Protein AF-A0A373UBI8-F1 (afdb_monomer)

Sequence (74 aa):
VNAVLNQKYRSMQEKHIAVILKVGDLQEICLEEEEIVILLSNLLDNAIRESEKVLKNTGKAVIHLKLECEDHKL

Nearest PDB structures (foldseek):
  8her-assembly1_B  TM=3.151E-01  e=2.984E-01  Acetivibrio thermocellus DSM 1313
  1kcf-assembly1_A  TM=3.292E-01  e=3.003E+00  Schizosaccharomyces pombe

pLDDT: mean 79.69, std 10.6, range [40.12, 92.56]

Radius of gyration: 14.04 Å; Cα contacts (8 Å, |Δi|>4): 71; chains: 1; bounding box: 28×17×46 Å

Secondary structure (DSSP, 8-state):
-HHHHHHHHHHHHHTT-EEEEEE---TT----HHHHHHHHHHHHHHHHHHHHHHHHHHS--EEEEEE-------

Solvent-accessible surface area (backbone atoms only — not comparable to full-atom values): 4504 Å² total; per-residue (Å²): 101,68,70,59,55,52,53,52,51,51,57,32,54,79,66,67,37,47,74,48,80,45,78,54,68,55,88,81,53,94,60,55,70,66,56,50,42,53,51,54,49,55,54,50,54,52,52,51,59,54,33,54,56,41,24,75,76,67,78,58,31,75,50,82,48,78,48,71,58,78,82,81,83,122

Mean predicted aligned error: 6.93 Å

Structure (mmCIF, N/CA/C/O backbone):
data_AF-A0A373UBI8-F1
#
_entry.id   AF-A0A373UBI8-F1
#
loop_
_atom_site.group_PDB
_atom_site.id
_atom_site.type_symbol
_atom_site.label_atom_id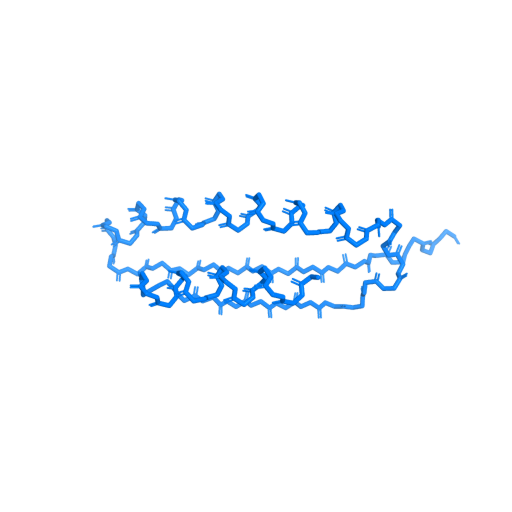
_atom_site.label_alt_id
_atom_site.label_comp_id
_atom_site.label_asym_id
_atom_site.label_entity_id
_atom_site.label_seq_id
_atom_site.pdbx_PDB_ins_code
_atom_site.Cartn_x
_atom_site.Cartn_y
_atom_site.Cartn_z
_atom_site.occupancy
_atom_site.B_iso_or_equiv
_atom_site.auth_seq_id
_atom_site.auth_comp_id
_atom_site.auth_asym_id
_atom_site.auth_atom_id
_atom_site.pdbx_PDB_model_num
ATOM 1 N N . VAL A 1 1 ? 13.983 0.699 -4.564 1.00 59.28 1 VAL A N 1
ATOM 2 C CA . VAL A 1 1 ? 12.559 0.314 -4.316 1.00 59.28 1 VAL A CA 1
ATOM 3 C C . VAL A 1 1 ? 12.337 -0.544 -3.060 1.00 59.28 1 VAL A C 1
ATOM 5 O O . VAL A 1 1 ? 11.531 -0.168 -2.212 1.00 59.28 1 VAL A O 1
ATOM 8 N N . ASN A 1 2 ? 13.043 -1.673 -2.881 1.00 67.25 2 ASN A N 1
ATOM 9 C CA . ASN A 1 2 ? 12.754 -2.653 -1.810 1.00 67.25 2 ASN A CA 1
ATOM 10 C C . ASN A 1 2 ? 12.820 -2.109 -0.373 1.00 67.25 2 ASN A C 1
ATOM 12 O O . ASN A 1 2 ? 12.029 -2.519 0.474 1.00 67.25 2 ASN A O 1
ATOM 16 N N . ALA A 1 3 ? 13.729 -1.175 -0.079 1.00 73.38 3 ALA A N 1
ATOM 17 C CA . ALA A 1 3 ? 13.846 -0.594 1.260 1.00 73.38 3 ALA A CA 1
ATOM 18 C C . ALA A 1 3 ? 12.573 0.163 1.687 1.00 73.38 3 ALA A C 1
ATOM 20 O O . ALA A 1 3 ? 12.140 0.042 2.832 1.00 73.38 3 ALA A O 1
ATOM 21 N N . VAL A 1 4 ? 11.938 0.880 0.754 1.00 72.81 4 VAL A N 1
ATOM 22 C CA . VAL A 1 4 ? 10.725 1.671 1.009 1.00 72.81 4 VAL A CA 1
ATOM 23 C C . VAL A 1 4 ? 9.515 0.764 1.203 1.00 72.81 4 VAL A C 1
ATOM 25 O O . VAL A 1 4 ? 8.784 0.919 2.179 1.00 72.81 4 VAL A O 1
ATOM 28 N N . LEU A 1 5 ? 9.346 -0.244 0.340 1.00 71.38 5 LEU A N 1
ATOM 29 C CA . LEU A 1 5 ? 8.302 -1.260 0.511 1.00 71.38 5 LEU A CA 1
ATOM 30 C C . LEU A 1 5 ? 8.433 -1.975 1.861 1.00 71.38 5 LEU A C 1
ATOM 32 O O . LEU A 1 5 ? 7.449 -2.105 2.587 1.00 71.38 5 LEU A O 1
ATOM 36 N N . ASN A 1 6 ? 9.656 -2.355 2.238 1.00 76.75 6 ASN A N 1
ATOM 37 C CA . ASN A 1 6 ? 9.931 -2.984 3.528 1.00 76.75 6 ASN A CA 1
ATOM 38 C C . ASN A 1 6 ? 9.615 -2.059 4.710 1.00 76.75 6 ASN A C 1
ATOM 40 O O . ASN A 1 6 ? 9.070 -2.515 5.715 1.00 76.75 6 ASN A O 1
ATOM 44 N N . GLN A 1 7 ? 9.927 -0.765 4.608 1.00 81.56 7 GLN A N 1
ATOM 45 C CA . GLN A 1 7 ? 9.598 0.210 5.648 1.00 81.56 7 GLN A CA 1
ATOM 46 C C . GLN A 1 7 ? 8.080 0.366 5.818 1.00 81.56 7 GLN A C 1
ATOM 48 O O . GLN A 1 7 ? 7.576 0.328 6.942 1.00 81.56 7 GLN A O 1
ATOM 53 N N . LYS A 1 8 ? 7.333 0.499 4.714 1.00 79.44 8 LYS A N 1
ATOM 54 C CA . LYS A 1 8 ? 5.867 0.619 4.753 1.00 79.44 8 LYS A CA 1
ATOM 55 C C . LYS A 1 8 ? 5.213 -0.664 5.266 1.00 79.44 8 LYS A C 1
ATOM 57 O O . LYS A 1 8 ? 4.297 -0.589 6.081 1.00 79.44 8 LYS A O 1
ATOM 62 N N . TYR A 1 9 ? 5.718 -1.831 4.859 1.00 78.12 9 TYR A N 1
ATOM 63 C CA . TYR A 1 9 ? 5.253 -3.127 5.356 1.00 78.12 9 TYR A CA 1
ATOM 64 C C . TYR A 1 9 ? 5.382 -3.237 6.879 1.00 78.12 9 TYR A C 1
ATOM 66 O O . TYR A 1 9 ? 4.410 -3.592 7.544 1.00 78.12 9 TYR A O 1
ATOM 74 N N . ARG A 1 10 ? 6.531 -2.847 7.451 1.00 83.56 10 ARG A N 1
ATOM 75 C CA . ARG A 1 10 ? 6.714 -2.814 8.914 1.00 83.56 10 ARG A CA 1
ATOM 76 C C . ARG A 1 10 ? 5.710 -1.890 9.598 1.00 83.56 10 ARG A C 1
ATOM 78 O O . ARG A 1 10 ? 5.077 -2.308 10.559 1.00 83.56 10 ARG A O 1
ATOM 85 N N . SER A 1 11 ? 5.491 -0.688 9.057 1.00 82.88 11 SER A N 1
ATOM 86 C CA . SER A 1 11 ? 4.496 0.242 9.610 1.00 82.88 11 SER A CA 1
ATOM 87 C C . SER A 1 11 ? 3.078 -0.345 9.603 1.00 82.88 11 SER A C 1
ATOM 89 O O . SER A 1 11 ? 2.318 -0.148 10.548 1.00 82.88 11 SER A O 1
ATOM 91 N N . MET A 1 12 ? 2.720 -1.104 8.563 1.00 82.06 12 MET A N 1
ATOM 92 C CA . MET A 1 12 ? 1.433 -1.803 8.482 1.00 82.06 12 MET A CA 1
ATOM 93 C C . MET A 1 12 ? 1.322 -2.936 9.511 1.00 82.06 12 MET A C 1
ATOM 95 O O . MET A 1 12 ? 0.286 -3.056 10.165 1.00 82.06 12 MET A O 1
ATOM 99 N N . GLN A 1 13 ? 2.393 -3.709 9.727 1.00 81.69 13 GLN A N 1
ATOM 100 C CA . GLN A 1 13 ? 2.433 -4.751 10.760 1.00 81.69 13 GLN A CA 1
ATOM 101 C C . GLN A 1 13 ? 2.304 -4.186 12.177 1.00 81.69 13 GLN A C 1
ATOM 103 O O . GLN A 1 13 ? 1.511 -4.702 12.962 1.00 81.69 13 GLN A O 1
ATOM 108 N N . GLU A 1 14 ? 3.033 -3.111 12.489 1.00 84.88 14 GLU A N 1
ATOM 109 C CA . GLU A 1 14 ? 2.96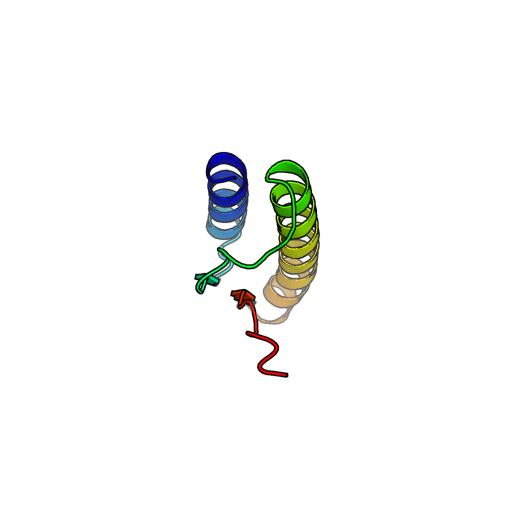1 -2.414 13.783 1.00 84.88 14 GLU A CA 1
ATOM 110 C C . GLU A 1 14 ? 1.541 -1.927 14.096 1.00 84.88 14 GLU A C 1
ATOM 112 O O . GLU A 1 14 ? 1.131 -1.876 15.252 1.00 84.88 14 GLU A O 1
ATOM 117 N N . LYS A 1 15 ? 0.770 -1.603 13.055 1.00 82.62 15 LYS A N 1
ATOM 118 C CA . LYS A 1 15 ? -0.612 -1.123 13.159 1.00 82.62 15 LYS A CA 1
ATOM 119 C C . LYS A 1 15 ? -1.654 -2.233 13.049 1.00 82.62 15 LYS A C 1
ATOM 121 O O . LYS A 1 15 ? -2.843 -1.933 13.004 1.00 82.62 15 LYS A O 1
ATOM 126 N N . HIS A 1 16 ? -1.233 -3.497 12.984 1.00 83.94 16 HIS A N 1
ATOM 127 C CA . HIS A 1 16 ? -2.109 -4.655 12.782 1.00 83.94 16 HIS A CA 1
ATOM 128 C C . HIS A 1 16 ? -2.992 -4.555 11.524 1.00 83.94 16 HIS A C 1
ATOM 130 O O . HIS A 1 16 ? -4.095 -5.101 11.473 1.00 83.94 16 HIS A O 1
ATOM 136 N N . ILE A 1 17 ? -2.499 -3.869 10.490 1.00 82.19 17 ILE A N 1
ATOM 137 C CA . ILE A 1 17 ? -3.157 -3.772 9.188 1.00 82.19 17 ILE A CA 1
ATOM 138 C C . ILE A 1 17 ? -2.658 -4.932 8.329 1.00 82.19 17 ILE A C 1
ATOM 140 O O . ILE A 1 17 ? -1.460 -5.060 8.068 1.00 82.19 17 ILE A O 1
ATOM 144 N N . ALA A 1 18 ? -3.577 -5.786 7.879 1.00 81.56 18 ALA A N 1
ATOM 145 C CA . ALA A 1 18 ? -3.230 -6.871 6.972 1.00 81.56 18 ALA A CA 1
ATOM 146 C C . ALA A 1 18 ? -3.013 -6.325 5.555 1.00 81.56 18 ALA A C 1
ATOM 148 O O . ALA A 1 18 ? -3.790 -5.503 5.067 1.00 81.56 18 ALA A O 1
ATOM 149 N N . VAL A 1 19 ? -1.970 -6.809 4.883 1.00 79.38 19 VAL A N 1
ATOM 150 C CA . VAL A 1 19 ? -1.588 -6.350 3.544 1.00 79.38 19 VAL A CA 1
ATOM 151 C C . VAL A 1 19 ? -1.446 -7.543 2.626 1.00 79.38 19 VAL A C 1
ATOM 153 O O . VAL A 1 19 ? -0.723 -8.489 2.937 1.00 79.38 19 VAL A O 1
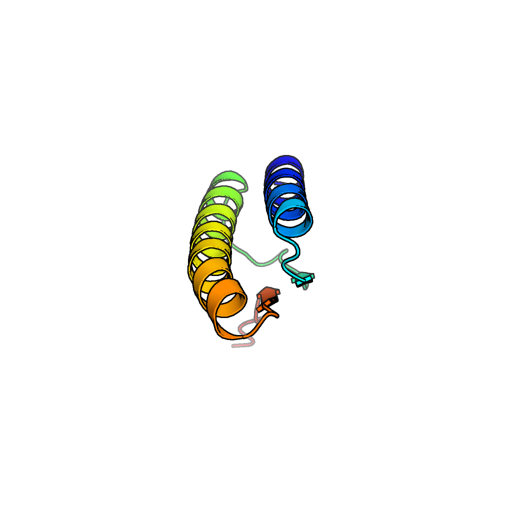ATOM 156 N N . ILE A 1 20 ? -2.095 -7.461 1.470 1.00 81.25 20 ILE A N 1
ATOM 157 C CA . ILE A 1 20 ? -1.845 -8.352 0.343 1.00 81.25 20 ILE A CA 1
ATOM 158 C C . ILE A 1 20 ? -1.273 -7.492 -0.779 1.00 81.25 20 ILE A C 1
ATOM 160 O O . ILE A 1 20 ? -1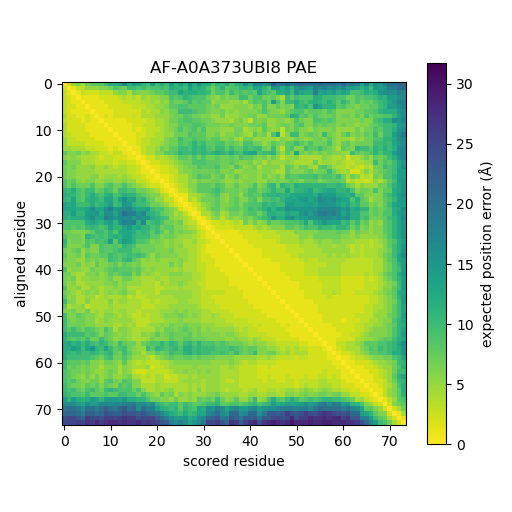.976 -6.655 -1.347 1.00 81.25 20 ILE A O 1
ATOM 164 N N . LEU A 1 21 ? 0.011 -7.698 -1.070 1.00 74.38 21 LEU A N 1
ATOM 165 C CA . LEU A 1 21 ? 0.711 -7.051 -2.173 1.00 74.38 21 LEU A CA 1
ATOM 166 C C . LEU A 1 21 ? 0.942 -8.077 -3.280 1.00 74.38 21 LEU A C 1
ATOM 168 O O . LEU A 1 21 ? 1.637 -9.071 -3.071 1.00 74.38 21 LEU A O 1
ATOM 172 N N . LYS A 1 22 ? 0.374 -7.822 -4.459 1.00 76.19 22 LYS A N 1
ATOM 173 C CA . LYS A 1 22 ? 0.631 -8.606 -5.666 1.00 76.19 22 LYS A CA 1
ATOM 174 C C . LYS A 1 22 ? 1.245 -7.699 -6.725 1.00 76.19 22 LYS A C 1
ATOM 176 O O . LYS A 1 22 ? 0.578 -6.804 -7.237 1.00 76.19 22 LYS A O 1
ATOM 181 N N . VAL A 1 23 ? 2.508 -7.950 -7.041 1.00 70.50 23 VAL A N 1
ATOM 182 C CA . VAL A 1 23 ? 3.237 -7.252 -8.103 1.00 70.50 23 VAL A CA 1
ATOM 183 C C . VAL A 1 23 ? 3.370 -8.217 -9.275 1.00 70.50 23 VAL A C 1
ATOM 185 O O . VAL A 1 23 ? 3.927 -9.301 -9.109 1.00 70.50 23 VAL A O 1
ATOM 188 N N . GLY A 1 24 ? 2.754 -7.873 -10.405 1.00 70.25 24 GLY A N 1
ATOM 189 C CA . GLY A 1 24 ? 2.906 -8.583 -11.672 1.00 70.25 24 GLY A CA 1
ATOM 190 C C . GLY A 1 24 ? 4.200 -8.194 -12.383 1.00 70.25 24 GLY A C 1
ATOM 191 O O . GLY A 1 24 ? 5.089 -7.595 -11.780 1.00 70.25 24 GLY A O 1
ATOM 192 N N . ASP A 1 25 ? 4.303 -8.530 -13.666 1.00 70.19 25 ASP A N 1
ATOM 193 C CA . ASP A 1 25 ? 5.407 -8.031 -14.477 1.00 70.19 25 ASP A CA 1
ATOM 194 C C . ASP A 1 25 ? 5.287 -6.507 -14.628 1.00 70.19 25 ASP A C 1
ATOM 196 O O . ASP A 1 25 ? 4.223 -5.985 -14.968 1.00 70.19 25 ASP A O 1
ATOM 200 N N . LEU A 1 26 ? 6.368 -5.803 -14.300 1.00 68.62 26 LEU A N 1
ATOM 201 C CA . LEU A 1 26 ? 6.480 -4.350 -14.413 1.00 68.62 26 LEU A CA 1
ATOM 202 C C . LEU A 1 26 ? 7.561 -3.953 -15.430 1.00 68.62 26 LEU A C 1
ATOM 204 O O . LEU A 1 26 ? 7.925 -2.785 -15.479 1.00 68.62 26 LEU A O 1
ATOM 208 N N . GLN A 1 27 ? 8.102 -4.894 -16.215 1.00 64.69 27 GLN A N 1
ATOM 209 C CA . GLN A 1 27 ? 9.168 -4.619 -17.190 1.00 64.69 27 GLN A CA 1
ATOM 210 C C . GLN A 1 27 ? 8.777 -3.564 -18.236 1.00 64.69 27 GLN A C 1
ATOM 212 O O . GLN A 1 27 ? 9.641 -2.825 -18.698 1.00 64.69 27 GLN A O 1
ATOM 217 N N . GLU A 1 28 ? 7.491 -3.466 -18.574 1.00 66.62 28 GLU A N 1
ATOM 218 C CA . GLU A 1 28 ? 6.967 -2.474 -19.523 1.00 66.62 28 GLU A CA 1
ATOM 219 C C . GLU A 1 28 ? 6.553 -1.146 -18.867 1.00 66.62 28 GLU A C 1
ATOM 221 O O . GLU A 1 28 ? 6.124 -0.214 -19.547 1.00 66.62 28 GLU A O 1
ATOM 226 N N . ILE A 1 29 ? 6.699 -1.008 -17.544 1.00 71.88 29 ILE A N 1
ATOM 227 C CA . ILE A 1 29 ? 6.457 0.274 -16.886 1.00 71.88 29 ILE A CA 1
ATOM 228 C C . ILE A 1 29 ? 7.587 1.237 -17.263 1.00 71.88 29 ILE A C 1
ATOM 230 O O . ILE A 1 29 ? 8.705 1.144 -16.761 1.00 71.88 29 ILE A O 1
ATOM 234 N N . CYS A 1 30 ? 7.269 2.208 -18.120 1.00 69.38 30 CYS A N 1
ATOM 235 C CA . CYS A 1 30 ? 8.114 3.366 -18.417 1.00 69.38 30 CYS A CA 1
ATOM 236 C C . CYS A 1 30 ? 8.114 4.370 -17.250 1.00 69.38 30 CYS A C 1
ATOM 238 O O . CYS A 1 30 ? 7.675 5.505 -17.411 1.00 69.38 30 CYS A O 1
ATOM 240 N N . LEU A 1 31 ? 8.567 3.942 -16.072 1.00 74.69 31 LEU A N 1
ATOM 241 C CA . LEU A 1 31 ? 8.822 4.812 -14.925 1.00 74.69 31 LEU A CA 1
ATOM 242 C C . LEU A 1 31 ? 10.231 4.552 -14.413 1.00 74.69 31 LEU A C 1
ATOM 244 O O . LEU A 1 31 ? 10.666 3.402 -14.306 1.00 74.69 31 LEU A O 1
ATOM 248 N N . GLU A 1 32 ? 10.926 5.621 -14.051 1.00 78.75 32 GLU A N 1
ATOM 249 C CA . GLU A 1 32 ? 12.205 5.500 -13.370 1.00 78.75 32 GLU A CA 1
ATOM 250 C C . GLU A 1 32 ? 12.014 4.907 -11.967 1.00 78.75 32 GLU A C 1
ATOM 252 O O . GLU A 1 32 ? 10.943 4.988 -11.354 1.00 78.75 32 GLU A O 1
ATOM 257 N N . GLU A 1 33 ? 13.074 4.307 -11.417 1.00 73.81 33 GLU A N 1
ATOM 258 C CA . GLU A 1 33 ? 13.016 3.670 -10.097 1.00 73.81 33 GLU A CA 1
ATOM 259 C C . GLU A 1 33 ? 12.507 4.644 -9.015 1.00 73.81 33 GLU A C 1
ATOM 261 O O . GLU A 1 33 ? 11.733 4.269 -8.129 1.00 73.81 33 GLU A O 1
ATOM 266 N N . GLU A 1 34 ? 12.913 5.908 -9.109 1.00 78.94 34 GLU A N 1
ATOM 267 C CA . GLU A 1 34 ? 12.535 6.983 -8.193 1.00 78.94 34 GLU A CA 1
ATOM 268 C C . GLU A 1 34 ? 11.048 7.340 -8.309 1.00 78.94 34 GLU A C 1
ATOM 270 O O . GLU A 1 34 ? 10.369 7.497 -7.291 1.00 78.94 34 GLU A O 1
ATOM 275 N N . GLU A 1 35 ? 10.503 7.373 -9.524 1.00 78.12 35 GLU A N 1
ATOM 276 C CA . GLU A 1 35 ? 9.081 7.619 -9.774 1.00 78.12 35 GLU A CA 1
ATOM 277 C C . GLU A 1 35 ? 8.212 6.482 -9.226 1.00 78.12 35 GLU A C 1
ATOM 279 O O . GLU A 1 35 ? 7.195 6.731 -8.572 1.00 78.12 35 GLU A O 1
ATOM 284 N N . ILE A 1 36 ? 8.653 5.230 -9.39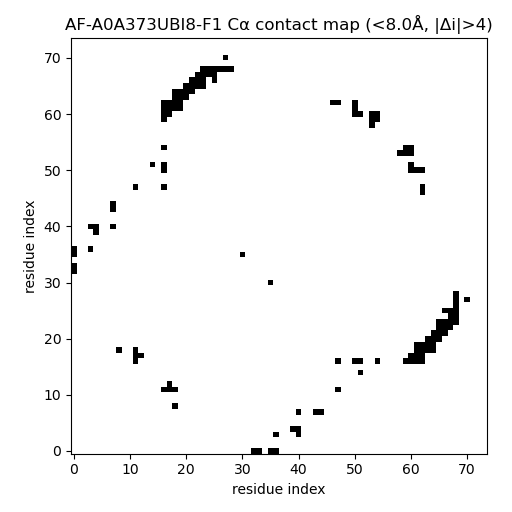9 1.00 79.56 36 ILE A N 1
ATOM 285 C CA . ILE A 1 36 ? 7.999 4.052 -8.812 1.00 79.56 36 ILE A CA 1
ATOM 286 C C . ILE A 1 36 ? 7.998 4.158 -7.283 1.00 79.56 36 ILE A C 1
ATOM 288 O O . ILE A 1 36 ? 6.973 3.918 -6.639 1.00 79.56 36 ILE A O 1
ATOM 292 N N . VAL A 1 37 ? 9.124 4.546 -6.677 1.00 81.38 37 VAL A N 1
ATOM 293 C CA . VAL A 1 37 ? 9.221 4.744 -5.223 1.00 81.38 37 VAL A CA 1
ATOM 294 C C . VAL A 1 37 ? 8.251 5.820 -4.737 1.00 81.38 37 VAL A C 1
ATOM 296 O O . VAL A 1 37 ? 7.560 5.602 -3.736 1.00 81.38 37 VAL A O 1
ATOM 299 N N . ILE A 1 38 ? 8.180 6.960 -5.425 1.00 86.00 38 ILE A N 1
ATOM 300 C CA . ILE A 1 38 ? 7.286 8.068 -5.068 1.00 86.00 38 ILE A CA 1
ATOM 301 C C . ILE A 1 38 ? 5.824 7.625 -5.172 1.00 86.00 38 ILE A C 1
ATOM 303 O O . ILE A 1 38 ? 5.051 7.818 -4.227 1.00 86.00 38 ILE A O 1
ATOM 307 N N . LEU A 1 39 ? 5.451 6.985 -6.283 1.00 85.12 39 LEU A N 1
ATOM 308 C CA . LEU A 1 39 ? 4.093 6.508 -6.524 1.00 85.12 39 LEU A CA 1
ATOM 309 C C . LEU A 1 39 ? 3.658 5.515 -5.439 1.00 85.12 39 LEU A C 1
ATOM 311 O O . LEU A 1 39 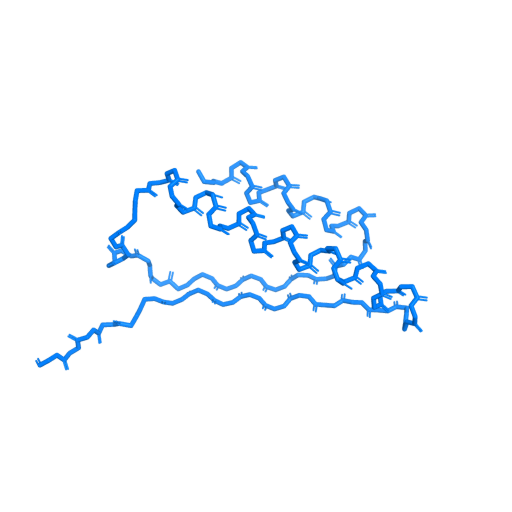? 2.627 5.712 -4.792 1.00 85.12 39 LEU A O 1
ATOM 315 N N . LEU A 1 40 ? 4.468 4.483 -5.187 1.00 84.56 40 LEU A N 1
ATOM 316 C CA . LEU A 1 40 ? 4.168 3.461 -4.181 1.00 84.56 40 LEU A CA 1
ATOM 317 C C . LEU A 1 40 ? 4.087 4.045 -2.773 1.00 84.56 40 LEU A C 1
ATO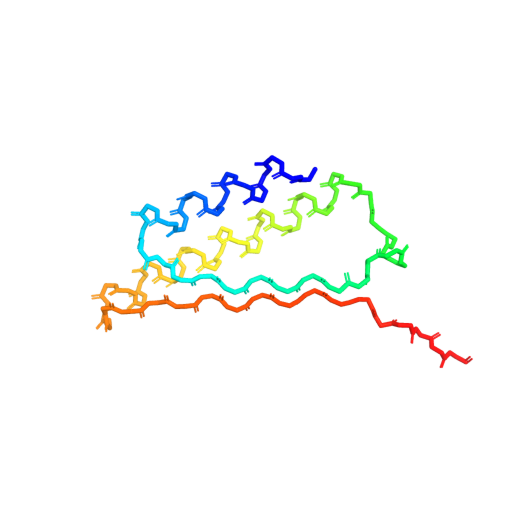M 319 O O . LEU A 1 40 ? 3.204 3.666 -2.006 1.00 84.56 40 LEU A O 1
ATOM 323 N N . SER A 1 41 ? 4.975 4.981 -2.434 1.00 85.75 41 SER A N 1
ATOM 324 C CA . SER A 1 41 ? 4.965 5.632 -1.122 1.00 85.75 41 SER A CA 1
ATOM 325 C C . SER A 1 41 ? 3.664 6.386 -0.890 1.00 85.75 41 SER A C 1
ATOM 327 O O . SER A 1 41 ? 3.013 6.171 0.130 1.00 85.75 41 SER A O 1
ATOM 329 N N . ASN A 1 42 ? 3.250 7.200 -1.863 1.00 89.75 42 ASN A N 1
ATOM 330 C CA . ASN A 1 42 ? 2.026 7.990 -1.770 1.00 89.75 42 ASN A CA 1
ATOM 331 C C . ASN A 1 42 ? 0.776 7.107 -1.691 1.00 89.75 42 ASN A C 1
ATOM 333 O O . ASN A 1 42 ? -0.107 7.355 -0.866 1.00 89.75 42 ASN A O 1
ATOM 337 N N . LEU A 1 43 ? 0.704 6.057 -2.517 1.00 89.69 43 LEU A N 1
ATOM 338 C CA . LEU A 1 43 ? -0.424 5.124 -2.507 1.00 89.69 43 LEU A CA 1
ATOM 339 C C . LEU A 1 43 ? -0.537 4.393 -1.166 1.00 89.69 43 LEU A C 1
ATOM 341 O O . LEU A 1 43 ? -1.620 4.349 -0.578 1.00 89.69 43 LEU A O 1
ATOM 345 N N . LEU A 1 44 ? 0.574 3.858 -0.654 1.00 89.12 44 LEU A N 1
ATOM 346 C CA . LEU A 1 44 ? 0.583 3.138 0.617 1.00 89.12 44 LEU A CA 1
ATOM 347 C C . LEU A 1 44 ? 0.309 4.066 1.803 1.00 89.12 44 LEU A C 1
ATOM 349 O O . LEU A 1 44 ? -0.443 3.684 2.693 1.00 89.12 44 LEU A O 1
ATOM 353 N N . ASP A 1 45 ? 0.839 5.291 1.811 1.00 90.44 45 ASP A N 1
ATOM 354 C CA . ASP A 1 45 ? 0.567 6.255 2.884 1.00 90.44 45 ASP A CA 1
ATOM 355 C C . ASP A 1 45 ? -0.909 6.633 2.962 1.00 90.44 45 ASP A C 1
ATOM 357 O O . ASP A 1 45 ? -1.484 6.692 4.054 1.00 90.44 45 ASP A O 1
ATOM 361 N N . ASN A 1 46 ? -1.546 6.829 1.808 1.00 92.56 46 ASN A N 1
ATOM 362 C CA . ASN A 1 46 ? -2.978 7.085 1.750 1.00 92.56 46 ASN A CA 1
ATOM 363 C C . ASN A 1 46 ? -3.780 5.862 2.220 1.00 92.56 46 ASN A C 1
ATOM 365 O O . ASN A 1 46 ? -4.683 6.002 3.046 1.00 92.56 46 ASN A O 1
ATOM 369 N N . ALA A 1 47 ? -3.419 4.659 1.765 1.00 91.94 47 ALA A N 1
ATOM 370 C CA . ALA A 1 47 ? -4.108 3.432 2.151 1.00 91.94 47 ALA A CA 1
ATOM 371 C C . ALA A 1 47 ? -3.988 3.137 3.657 1.00 91.94 47 ALA A C 1
ATOM 373 O O . ALA A 1 47 ? -4.980 2.773 4.289 1.00 91.94 47 ALA A O 1
ATOM 374 N N . ILE A 1 48 ? -2.806 3.337 4.251 1.00 90.06 48 ILE A N 1
ATOM 375 C CA . ILE A 1 48 ? -2.567 3.171 5.693 1.00 90.06 48 ILE A CA 1
ATOM 376 C C . ILE A 1 48 ? -3.417 4.159 6.491 1.00 90.06 48 ILE A C 1
ATOM 378 O O . ILE A 1 48 ? -4.111 3.752 7.421 1.00 90.06 48 ILE A O 1
ATOM 382 N N . ARG A 1 49 ? -3.401 5.444 6.115 1.00 92.44 49 ARG A N 1
ATOM 383 C CA . ARG A 1 49 ? -4.138 6.502 6.823 1.00 92.44 49 ARG A CA 1
ATOM 384 C C . ARG A 1 49 ? -5.638 6.225 6.872 1.00 92.44 49 ARG A C 1
ATOM 386 O O . ARG A 1 49 ? -6.261 6.388 7.919 1.00 92.44 49 ARG A O 1
ATOM 393 N N . GLU A 1 50 ? -6.225 5.807 5.755 1.00 92.25 50 GLU A N 1
ATOM 394 C CA . GLU A 1 50 ? -7.651 5.472 5.722 1.00 92.25 50 GLU A CA 1
ATOM 395 C C . GLU A 1 50 ? -7.939 4.148 6.445 1.00 92.25 50 GLU A C 1
ATOM 397 O O . GLU A 1 50 ? -8.930 4.040 7.172 1.00 92.25 50 GLU A O 1
ATOM 402 N N . SER A 1 51 ? -7.032 3.173 6.351 1.00 92.31 51 SER A N 1
ATOM 403 C CA . SER A 1 51 ? -7.145 1.899 7.070 1.00 92.31 51 SER A CA 1
ATOM 404 C C . SER A 1 51 ? -7.133 2.071 8.587 1.00 92.31 51 SER A C 1
ATOM 406 O O . SER A 1 51 ? -7.869 1.372 9.273 1.00 92.31 51 SER A O 1
ATOM 408 N N . GLU A 1 52 ? -6.377 3.026 9.133 1.00 91.44 52 GLU A N 1
ATOM 409 C CA . GLU A 1 52 ? -6.407 3.341 10.569 1.00 91.44 52 GLU A CA 1
ATOM 410 C C . GLU A 1 52 ? -7.797 3.800 11.037 1.00 91.44 52 GLU A C 1
ATOM 412 O O . GLU A 1 52 ? -8.232 3.449 12.136 1.00 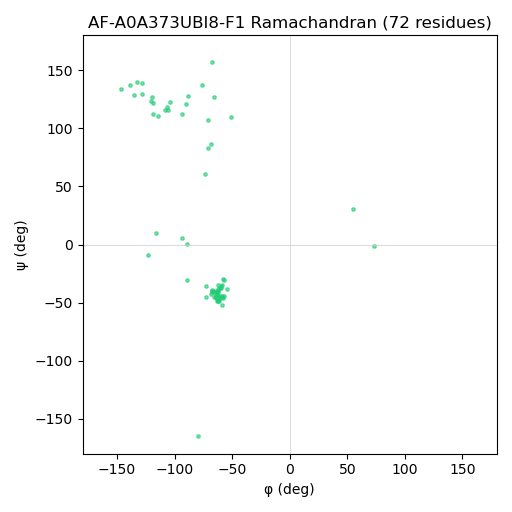91.44 52 GLU A O 1
ATOM 417 N N . LYS A 1 53 ? -8.526 4.560 10.209 1.00 92.12 53 LYS A N 1
ATOM 418 C CA . LYS A 1 53 ? -9.901 4.981 10.522 1.00 92.12 53 LYS A CA 1
ATOM 419 C C . LYS A 1 53 ? -10.853 3.786 10.505 1.00 92.12 53 LYS A C 1
ATOM 421 O O . LYS A 1 53 ? -11.675 3.642 11.408 1.00 92.12 53 LYS A O 1
ATOM 426 N N . VAL A 1 54 ? -10.716 2.905 9.511 1.00 91.06 54 VAL A N 1
ATOM 427 C CA . VAL A 1 54 ? -11.511 1.670 9.403 1.00 91.06 54 VAL A CA 1
ATOM 428 C C . VAL A 1 54 ? -11.229 0.735 10.579 1.00 91.06 54 VAL A C 1
ATOM 430 O O . VAL A 1 54 ? -12.171 0.219 11.181 1.00 91.06 54 VAL A O 1
ATOM 433 N N . LEU A 1 55 ? -9.959 0.567 10.956 1.00 89.81 55 LEU A N 1
ATOM 434 C CA . LEU A 1 55 ? -9.533 -0.265 12.079 1.00 89.81 55 LEU A CA 1
ATOM 435 C C . LEU A 1 55 ? -10.162 0.208 13.393 1.00 89.81 55 LEU A C 1
ATOM 437 O O . LEU A 1 55 ? -10.705 -0.609 14.131 1.00 89.81 55 LEU A O 1
ATOM 441 N N . LYS A 1 56 ? -10.160 1.523 13.652 1.00 90.44 56 LYS A N 1
ATOM 442 C CA . LYS A 1 56 ? -10.801 2.112 14.841 1.00 90.44 56 LYS A CA 1
ATOM 443 C C . LYS A 1 56 ? -12.302 1.823 14.914 1.00 90.44 56 LYS A C 1
ATOM 445 O O . LYS A 1 56 ? -12.818 1.621 16.007 1.00 90.44 56 LYS A O 1
ATOM 450 N N . ASN A 1 57 ? -12.989 1.787 13.773 1.00 89.00 57 ASN A N 1
ATOM 451 C CA . ASN A 1 57 ? -14.446 1.631 13.724 1.00 89.00 57 ASN A CA 1
ATOM 452 C C . ASN A 1 57 ? -14.910 0.168 13.668 1.00 89.00 57 ASN A C 1
ATOM 454 O O . ASN A 1 57 ? -16.007 -0.142 14.122 1.00 89.00 57 ASN A O 1
ATOM 458 N N . THR A 1 58 ? -14.113 -0.722 13.074 1.00 88.38 58 THR A N 1
ATOM 459 C CA . THR A 1 58 ? -14.538 -2.093 12.727 1.00 88.38 58 THR A CA 1
ATOM 460 C C . THR A 1 58 ? -13.667 -3.187 13.347 1.00 88.38 58 THR A C 1
ATOM 462 O O . THR A 1 58 ? -14.006 -4.365 13.255 1.00 88.38 58 THR A O 1
ATOM 465 N N . GLY A 1 59 ? -12.532 -2.828 13.958 1.00 87.56 59 GLY A N 1
ATOM 466 C CA . GLY A 1 59 ? -11.568 -3.769 14.534 1.00 87.56 59 GLY A CA 1
ATOM 467 C C . GLY A 1 59 ? -10.730 -4.537 13.507 1.00 87.56 59 GLY A C 1
ATOM 468 O O . GLY A 1 59 ? -9.869 -5.323 13.897 1.00 87.56 59 GLY A O 1
ATOM 469 N N . LYS A 1 60 ? -10.938 -4.319 12.199 1.00 87.62 60 LYS A N 1
ATOM 470 C CA . LYS A 1 60 ? -10.165 -4.966 11.132 1.00 87.62 60 LYS A CA 1
ATOM 471 C C . LYS A 1 60 ? -9.999 -4.045 9.929 1.00 87.62 60 LYS A C 1
ATOM 473 O O . LYS A 1 60 ? -10.970 -3.502 9.421 1.00 87.62 60 LYS A O 1
ATOM 478 N N . ALA A 1 61 ? -8.781 -3.951 9.409 1.00 91.62 61 ALA A N 1
ATOM 479 C CA . ALA A 1 61 ? -8.502 -3.287 8.142 1.00 91.62 61 ALA A CA 1
ATOM 480 C C . ALA A 1 61 ? -7.594 -4.162 7.274 1.00 91.62 61 ALA A C 1
ATOM 482 O O . ALA A 1 61 ? -6.677 -4.817 7.779 1.00 91.62 61 ALA A O 1
ATOM 483 N N . VAL A 1 62 ? -7.876 -4.193 5.971 1.00 88.81 62 VAL A N 1
ATOM 484 C CA . VAL A 1 62 ? -7.111 -4.964 4.989 1.00 88.81 62 VAL A CA 1
ATOM 485 C C . VAL A 1 62 ? -6.863 -4.096 3.762 1.00 88.81 62 VAL A C 1
ATOM 487 O O . VAL A 1 62 ? -7.806 -3.537 3.207 1.00 88.81 62 VAL A O 1
ATOM 490 N N . ILE A 1 63 ? -5.605 -4.011 3.335 1.00 89.75 63 ILE A N 1
ATOM 491 C CA . ILE A 1 63 ? -5.201 -3.327 2.105 1.00 89.75 63 ILE A CA 1
ATOM 492 C C . ILE A 1 63 ? -4.892 -4.385 1.044 1.00 89.75 63 ILE A C 1
ATOM 494 O O . ILE A 1 63 ? -4.030 -5.245 1.244 1.00 89.75 63 ILE A O 1
ATOM 498 N N . HIS A 1 64 ? -5.580 -4.305 -0.095 1.00 87.81 64 HIS A N 1
ATOM 499 C CA . HIS A 1 64 ? -5.276 -5.091 -1.290 1.00 87.81 64 HIS A CA 1
ATOM 500 C C . HIS A 1 64 ? -4.674 -4.171 -2.349 1.00 87.81 64 HIS A C 1
ATOM 502 O O . HIS A 1 64 ? -5.355 -3.271 -2.836 1.00 87.81 64 HIS A O 1
ATOM 508 N N . LEU A 1 65 ? -3.412 -4.404 -2.711 1.00 84.56 65 LEU A N 1
ATOM 509 C CA . LEU A 1 65 ? -2.741 -3.674 -3.784 1.00 84.56 65 LEU A CA 1
ATOM 510 C C . LEU A 1 65 ? -2.284 -4.652 -4.867 1.00 84.56 65 LEU A C 1
ATOM 512 O O . LEU A 1 65 ? -1.534 -5.593 -4.591 1.00 84.56 65 LEU A O 1
ATOM 516 N N . LYS A 1 66 ? -2.740 -4.407 -6.098 1.00 83.19 66 LYS A N 1
ATOM 517 C CA . LYS A 1 66 ? -2.337 -5.132 -7.303 1.00 83.19 66 LYS A CA 1
ATOM 518 C C . LYS A 1 66 ? -1.715 -4.140 -8.281 1.00 83.19 66 LYS A C 1
ATOM 520 O O . LYS A 1 66 ? -2.329 -3.120 -8.575 1.00 83.19 66 LYS A O 1
ATOM 525 N N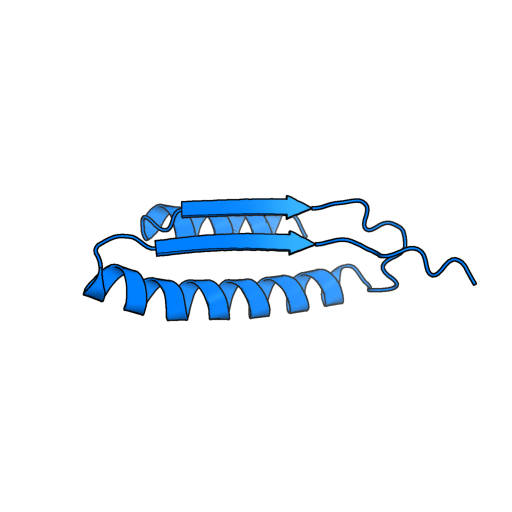 . LEU A 1 67 ? -0.512 -4.446 -8.751 1.00 77.88 67 LEU A N 1
ATOM 526 C CA . LEU A 1 67 ? 0.185 -3.680 -9.782 1.00 77.88 67 LEU A CA 1
ATOM 527 C C . LEU A 1 67 ? 0.405 -4.601 -10.974 1.00 77.88 67 LEU A C 1
ATOM 529 O O . LEU A 1 67 ? 1.002 -5.667 -10.817 1.00 77.88 67 LEU A O 1
ATOM 533 N N . GLU A 1 68 ? -0.105 -4.207 -12.132 1.00 74.38 68 GLU A N 1
ATOM 534 C CA . GLU A 1 68 ? 0.062 -4.923 -13.393 1.00 74.38 68 GLU A CA 1
ATOM 535 C C . GLU A 1 68 ? 0.309 -3.917 -14.513 1.00 74.38 68 GLU A C 1
ATOM 537 O O . GLU A 1 68 ? -0.319 -2.858 -14.538 1.00 74.38 68 GLU A O 1
ATOM 542 N N . CYS A 1 69 ? 1.255 -4.231 -15.395 1.00 69.94 69 CYS A N 1
ATOM 543 C CA . CYS A 1 69 ? 1.382 -3.547 -16.669 1.00 69.94 69 CYS A CA 1
ATOM 544 C C . CYS A 1 69 ? 0.496 -4.281 -17.681 1.00 69.94 69 CYS A C 1
ATOM 546 O O . CYS A 1 69 ? 0.557 -5.508 -17.774 1.00 69.94 69 CYS A O 1
ATOM 548 N N . GLU A 1 70 ? -0.372 -3.552 -18.377 1.00 69.12 70 GLU A N 1
ATOM 549 C CA . GLU A 1 70 ? -1.172 -4.115 -19.461 1.00 69.12 70 GLU A CA 1
ATOM 550 C C . GLU A 1 70 ? -0.440 -3.883 -20.782 1.00 69.12 70 GLU A C 1
ATOM 552 O O . GLU A 1 70 ? -0.349 -2.736 -21.238 1.00 69.12 70 GLU A O 1
ATOM 557 N N . ASP A 1 71 ? 0.030 -4.971 -21.405 1.00 60.75 71 ASP A N 1
ATOM 558 C CA . ASP A 1 71 ? 0.498 -4.964 -22.791 1.00 60.75 71 ASP A CA 1
ATOM 559 C C . ASP A 1 71 ? -0.600 -4.321 -23.649 1.00 60.75 71 ASP A C 1
ATOM 561 O O . ASP A 1 71 ? -1.663 -4.912 -23.886 1.00 60.75 71 ASP A O 1
ATOM 565 N N . HIS A 1 72 ? -0.358 -3.112 -24.153 1.00 57.12 72 HIS A N 1
ATOM 566 C CA . HIS A 1 72 ? -1.177 -2.564 -25.224 1.00 57.12 72 HIS A CA 1
ATOM 567 C C . HIS A 1 72 ? -0.846 -3.350 -26.494 1.00 57.12 72 HIS A C 1
ATOM 569 O O . HIS A 1 72 ? -0.025 -2.933 -27.309 1.00 57.12 72 HIS A O 1
ATOM 575 N N . LYS A 1 73 ? -1.477 -4.517 -26.665 1.00 48.84 73 LYS A N 1
ATOM 576 C CA . LYS A 1 73 ? -1.539 -5.194 -27.963 1.00 48.84 73 LYS A CA 1
ATOM 577 C C . LYS A 1 73 ? -2.422 -4.358 -28.892 1.00 48.84 73 LYS A C 1
ATOM 579 O O . LYS A 1 73 ? -3.633 -4.566 -28.944 1.00 48.84 73 LYS A O 1
ATOM 584 N N . LEU A 1 74 ? -1.801 -3.377 -29.547 1.00 40.12 74 LEU A N 1
ATOM 585 C CA . LEU A 1 74 ? -2.310 -2.690 -30.738 1.00 40.12 74 LEU A CA 1
ATOM 586 C C . LEU A 1 74 ? -2.218 -3.605 -31.964 1.00 40.12 74 LEU A C 1
ATOM 588 O O . LEU A 1 74 ? -1.196 -4.318 -32.093 1.00 40.12 74 LEU A O 1
#

Foldseek 3Di:
DVVLVVVLVVVCVVLVEAEDEAEDDCVPPPDDPVRVSVVVNVVSVVQSVVQSVVCVVPVYHYDYDYHDDDPPPD